Protein AF-A0A2D5RNQ5-F1 (afdb_monomer_lite)

Secondary structure (DSSP, 8-state):
-HHHHHHHHHHHHHHHHHHHHHHHHHHHHHT-SS-HHHHHHHS-HHHHHHHHHHHHHHHHHHHHHHHHHHH-

Radius of gyration: 15.86 Å; chains: 1; bounding box: 41×20×39 Å

Sequence (72 aa):
MAGGAAMATITLIGAFVLIFILIINLIFFLNQDRGFIDWLKYVTSRHRLVAILEIVFSIIYAFEFLSIVFLI

Foldseek 3Di:
DVVVVVLVVVLVVLVVVLVVLVVVVVVVCVPDPDDPVVCLVPDDPVVNVVVVVSVVVSVVSVVVNVVSVVVD

Structure (mmCIF, N/CA/C/O backbone):
data_AF-A0A2D5RNQ5-F1
#
_entry.id   AF-A0A2D5RNQ5-F1
#
loop_
_atom_site.group_PDB
_atom_site.id
_atom_site.type_symbol
_atom_site.label_atom_id
_atom_site.label_alt_id
_atom_site.label_comp_id
_atom_site.label_asym_id
_atom_site.label_entity_id
_atom_site.label_seq_id
_atom_site.pdbx_PDB_ins_code
_atom_site.Cartn_x
_atom_site.Cartn_y
_atom_site.Cartn_z
_atom_site.occupancy
_atom_site.B_iso_or_equiv
_atom_site.auth_seq_id
_atom_site.auth_comp_id
_atom_site.auth_asym_id
_atom_site.auth_atom_id
_atom_site.pdbx_PDB_model_num
ATOM 1 N N . MET A 1 1 ? 24.540 -2.858 -21.790 1.00 50.62 1 MET A N 1
ATOM 2 C CA . MET A 1 1 ? 24.288 -4.102 -21.021 1.00 50.62 1 MET A CA 1
ATOM 3 C C . MET A 1 1 ? 24.198 -3.887 -19.505 1.00 50.62 1 MET A C 1
ATOM 5 O O . MET A 1 1 ? 23.394 -4.569 -18.892 1.00 50.62 1 MET A O 1
ATOM 9 N N . ALA A 1 2 ? 24.916 -2.930 -18.895 1.00 55.34 2 ALA A N 1
ATOM 10 C CA . ALA A 1 2 ? 24.816 -2.663 -17.447 1.00 55.34 2 ALA A CA 1
ATOM 11 C C . ALA A 1 2 ? 23.465 -2.063 -16.983 1.00 55.34 2 ALA A C 1
ATOM 13 O O . ALA A 1 2 ? 23.005 -2.372 -15.889 1.00 55.34 2 ALA A O 1
ATOM 14 N N . GLY A 1 3 ? 22.792 -1.262 -17.822 1.00 60.16 3 GLY A N 1
ATOM 15 C CA . GLY A 1 3 ? 21.500 -0.649 -17.468 1.00 60.16 3 GLY A CA 1
ATOM 16 C C . GLY A 1 3 ? 20.340 -1.645 -17.335 1.00 60.16 3 GLY A C 1
ATOM 17 O O . GLY A 1 3 ? 19.518 -1.509 -16.438 1.00 60.16 3 GLY A O 1
ATOM 18 N N . GLY A 1 4 ? 20.301 -2.691 -18.169 1.00 63.94 4 GLY A N 1
ATOM 19 C CA . GLY A 1 4 ? 19.214 -3.680 -18.148 1.00 63.94 4 GLY A CA 1
ATOM 20 C C . GLY A 1 4 ? 19.218 -4.570 -16.902 1.00 63.94 4 GLY A C 1
ATOM 21 O O . GLY A 1 4 ? 18.161 -4.869 -16.359 1.00 63.94 4 GLY A O 1
ATOM 22 N N . ALA A 1 5 ? 20.401 -4.940 -16.399 1.00 61.75 5 ALA A N 1
ATOM 23 C CA . ALA A 1 5 ? 20.525 -5.736 -15.176 1.00 61.75 5 ALA A CA 1
ATOM 24 C C . ALA A 1 5 ? 20.114 -4.942 -13.920 1.00 61.75 5 ALA A C 1
ATOM 26 O O . ALA A 1 5 ? 19.454 -5.478 -13.028 1.00 61.75 5 ALA A O 1
ATOM 27 N N . ALA A 1 6 ? 20.454 -3.649 -13.872 1.00 65.12 6 ALA A N 1
ATOM 28 C CA . ALA A 1 6 ? 20.034 -2.753 -12.797 1.00 65.12 6 ALA A CA 1
ATOM 29 C C . ALA A 1 6 ? 18.510 -2.540 -12.794 1.00 65.12 6 ALA A C 1
ATOM 31 O O . ALA A 1 6 ? 17.878 -2.665 -11.747 1.00 65.12 6 ALA A O 1
ATOM 32 N N . MET A 1 7 ? 17.911 -2.316 -13.969 1.00 66.75 7 MET A N 1
ATOM 33 C CA . MET A 1 7 ? 16.456 -2.187 -14.118 1.00 66.75 7 MET A CA 1
ATOM 34 C C . MET A 1 7 ? 15.728 -3.468 -13.704 1.00 66.75 7 MET A C 1
ATOM 36 O O . MET A 1 7 ? 14.806 -3.404 -12.898 1.00 66.75 7 MET A O 1
ATOM 40 N N . ALA A 1 8 ? 16.196 -4.637 -14.156 1.00 68.88 8 ALA A N 1
ATOM 41 C CA . ALA A 1 8 ? 15.624 -5.923 -13.759 1.00 68.88 8 ALA A CA 1
ATOM 42 C C . ALA A 1 8 ? 15.657 -6.130 -12.237 1.00 68.88 8 ALA A C 1
ATOM 44 O O . ALA A 1 8 ? 14.695 -6.630 -11.664 1.00 68.88 8 ALA A O 1
ATOM 45 N N . THR A 1 9 ? 16.731 -5.699 -11.569 1.00 73.62 9 THR A N 1
ATOM 46 C CA . THR A 1 9 ? 16.862 -5.808 -10.108 1.00 73.62 9 THR A CA 1
ATOM 47 C C . THR A 1 9 ? 15.843 -4.925 -9.384 1.00 73.62 9 THR A C 1
ATOM 49 O O . THR A 1 9 ? 15.188 -5.389 -8.453 1.00 73.62 9 THR A O 1
ATOM 52 N N . ILE A 1 10 ? 15.656 -3.680 -9.833 1.00 74.50 10 ILE A N 1
ATOM 53 C CA . ILE A 1 10 ? 14.678 -2.744 -9.256 1.00 74.50 10 ILE A CA 1
ATOM 54 C C . ILE A 1 10 ? 13.249 -3.260 -9.454 1.00 74.50 10 ILE A C 1
ATOM 56 O O . ILE A 1 10 ? 12.470 -3.276 -8.503 1.00 74.50 10 ILE A O 1
ATOM 60 N N . THR A 1 11 ? 12.911 -3.750 -10.650 1.00 74.69 11 THR A N 1
ATOM 61 C CA . THR A 1 11 ? 11.591 -4.334 -10.935 1.00 74.69 11 THR A CA 1
ATOM 62 C C . THR A 1 11 ? 11.305 -5.546 -10.048 1.00 74.69 11 THR A C 1
ATOM 64 O O . THR A 1 11 ? 10.196 -5.696 -9.539 1.00 74.69 11 THR A O 1
ATOM 67 N N . LEU A 1 12 ? 12.307 -6.398 -9.827 1.00 78.75 12 LEU A N 1
ATOM 68 C CA . LEU A 1 12 ? 12.180 -7.616 -9.030 1.00 78.75 12 LEU A CA 1
ATOM 69 C C . LEU A 1 12 ? 12.006 -7.290 -7.536 1.00 78.75 12 LEU A C 1
ATOM 71 O O . LEU A 1 12 ? 11.147 -7.872 -6.875 1.00 78.75 12 LEU A O 1
ATOM 75 N N . ILE A 1 13 ? 12.735 -6.293 -7.024 1.00 79.19 13 ILE A N 1
ATOM 76 C CA . ILE A 1 13 ? 12.530 -5.750 -5.671 1.00 79.19 13 ILE A CA 1
ATOM 77 C C . ILE A 1 13 ? 11.126 -5.144 -5.542 1.00 79.19 13 ILE A C 1
ATOM 79 O O . ILE A 1 13 ? 10.415 -5.460 -4.590 1.00 79.19 13 ILE A O 1
ATOM 83 N N . GLY A 1 14 ? 10.694 -4.332 -6.512 1.00 73.06 14 GLY A N 1
ATOM 84 C CA . GLY A 1 14 ? 9.360 -3.728 -6.525 1.00 73.06 14 GLY A CA 1
ATOM 85 C C . GLY A 1 14 ? 8.240 -4.770 -6.497 1.00 73.06 14 GLY A C 1
ATOM 86 O O . GLY A 1 14 ? 7.300 -4.643 -5.715 1.00 73.06 14 GLY A O 1
ATOM 87 N N . ALA A 1 15 ? 8.377 -5.853 -7.268 1.00 77.38 15 ALA A N 1
ATOM 88 C CA . ALA A 1 15 ? 7.428 -6.964 -7.262 1.00 77.38 15 ALA A CA 1
ATOM 89 C C . ALA A 1 15 ? 7.342 -7.657 -5.890 1.00 77.38 15 ALA A C 1
ATOM 91 O O . ALA A 1 15 ? 6.242 -7.935 -5.410 1.00 77.38 15 ALA A O 1
ATOM 92 N N . PHE A 1 16 ? 8.477 -7.887 -5.218 1.00 77.81 16 PHE A N 1
ATOM 93 C CA . PHE A 1 16 ? 8.487 -8.460 -3.869 1.00 77.81 16 PHE A CA 1
ATOM 94 C C . PHE A 1 16 ? 7.838 -7.545 -2.828 1.00 77.81 16 PHE A C 1
ATOM 96 O O . PHE A 1 16 ? 7.080 -8.030 -1.987 1.00 77.81 16 PHE A O 1
ATOM 103 N N . VAL A 1 17 ? 8.090 -6.235 -2.895 1.00 79.25 17 VAL A N 1
ATOM 104 C CA . VAL A 1 17 ? 7.450 -5.249 -2.009 1.00 79.25 17 VAL A CA 1
ATOM 105 C C . VAL A 1 17 ? 5.934 -5.249 -2.213 1.00 79.25 17 VAL A C 1
ATOM 107 O O . VAL A 1 17 ? 5.184 -5.273 -1.239 1.00 79.25 17 VAL A O 1
ATOM 110 N N . LEU A 1 18 ? 5.474 -5.310 -3.465 1.00 75.31 18 LEU A N 1
ATOM 111 C CA . LEU A 1 18 ? 4.051 -5.339 -3.807 1.00 75.31 18 LEU A CA 1
ATOM 112 C C . LEU A 1 18 ? 3.360 -6.594 -3.249 1.00 75.31 18 LEU A C 1
ATOM 114 O O . LEU A 1 18 ? 2.293 -6.489 -2.644 1.00 75.31 18 LEU A O 1
ATOM 118 N N . ILE A 1 19 ? 3.996 -7.766 -3.363 1.00 80.25 19 ILE A N 1
ATOM 119 C CA . ILE A 1 19 ? 3.505 -9.021 -2.766 1.00 80.25 19 ILE A CA 1
ATOM 120 C C . ILE A 1 19 ? 3.411 -8.904 -1.240 1.00 80.25 19 ILE A C 1
ATOM 122 O O . ILE A 1 19 ? 2.396 -9.286 -0.659 1.00 80.25 19 ILE A O 1
ATOM 126 N N . PHE A 1 20 ? 4.437 -8.354 -0.584 1.00 79.31 20 PHE A N 1
ATOM 127 C CA . PHE A 1 20 ? 4.443 -8.177 0.870 1.00 79.31 20 PHE A CA 1
ATOM 128 C C . PHE A 1 20 ? 3.305 -7.271 1.345 1.00 79.31 20 PHE A C 1
ATOM 130 O O . PHE A 1 20 ? 2.582 -7.627 2.275 1.00 79.31 20 PHE A O 1
ATOM 137 N N . ILE A 1 21 ? 3.105 -6.136 0.675 1.00 77.56 21 ILE A N 1
ATOM 138 C CA . ILE A 1 21 ? 2.016 -5.200 0.969 1.00 77.56 21 ILE A CA 1
ATOM 139 C C . ILE A 1 21 ? 0.653 -5.877 0.789 1.00 77.56 21 ILE A C 1
ATOM 141 O O . ILE A 1 21 ? -0.239 -5.689 1.619 1.00 77.56 21 ILE A O 1
ATOM 145 N N . LEU A 1 22 ? 0.487 -6.687 -0.262 1.00 79.00 22 LEU A N 1
ATOM 146 C CA . LEU A 1 22 ? -0.740 -7.447 -0.511 1.00 79.00 22 LEU A CA 1
ATOM 147 C C . LEU A 1 22 ? -1.028 -8.446 0.610 1.00 79.00 22 LEU A C 1
ATOM 149 O O . LEU A 1 22 ? -2.154 -8.502 1.096 1.00 79.00 22 LEU A O 1
ATOM 153 N N . ILE A 1 23 ? -0.019 -9.205 1.045 1.00 80.56 23 ILE A N 1
ATOM 154 C CA . ILE A 1 23 ? -0.151 -10.186 2.129 1.00 80.56 23 ILE A CA 1
ATOM 155 C C . ILE A 1 23 ? -0.495 -9.489 3.448 1.00 80.56 23 ILE A C 1
ATOM 157 O O . ILE A 1 23 ? -1.406 -9.932 4.146 1.00 80.56 23 ILE A O 1
ATOM 161 N N . ILE A 1 24 ? 0.188 -8.390 3.781 1.00 78.62 24 ILE A N 1
ATOM 162 C CA . ILE A 1 24 ? -0.078 -7.620 5.004 1.00 78.62 24 ILE A CA 1
ATOM 163 C C . ILE A 1 24 ? -1.512 -7.083 4.994 1.00 78.62 24 ILE A C 1
ATOM 165 O O . ILE A 1 24 ? -2.242 -7.285 5.965 1.00 78.62 24 ILE A O 1
ATOM 169 N N . ASN A 1 25 ? -1.947 -6.477 3.885 1.00 76.31 25 ASN A N 1
ATOM 170 C CA . ASN A 1 25 ? -3.322 -6.003 3.735 1.00 76.31 25 ASN A CA 1
ATOM 171 C C . ASN A 1 25 ? -4.334 -7.150 3.819 1.00 76.31 25 ASN A C 1
ATOM 173 O O . ASN A 1 25 ? -5.350 -7.015 4.492 1.00 76.31 25 ASN A O 1
ATOM 177 N N . LEU A 1 26 ? -4.061 -8.293 3.188 1.00 76.38 26 LEU A N 1
ATOM 178 C CA . LEU A 1 26 ? -4.950 -9.453 3.218 1.00 76.38 26 LEU A CA 1
ATOM 179 C C . LEU A 1 26 ? -5.115 -10.000 4.640 1.00 76.38 26 LEU 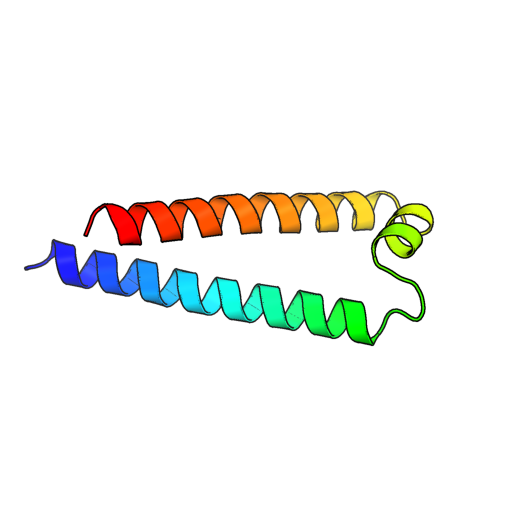A C 1
ATOM 181 O O . LEU A 1 26 ? -6.240 -10.217 5.076 1.00 76.38 26 LEU A O 1
ATOM 185 N N . ILE A 1 27 ? -4.016 -10.193 5.376 1.00 80.31 27 ILE A N 1
ATOM 186 C CA . ILE A 1 27 ? -4.048 -10.652 6.774 1.00 80.31 27 ILE A CA 1
ATOM 187 C C . ILE A 1 27 ? -4.815 -9.650 7.636 1.00 80.31 27 ILE A C 1
ATOM 189 O O . ILE A 1 27 ? -5.645 -10.036 8.458 1.00 80.31 27 ILE A O 1
ATOM 193 N N . PHE A 1 28 ? -4.558 -8.361 7.426 1.00 76.56 28 PHE A N 1
ATOM 194 C CA . PHE A 1 28 ? -5.262 -7.293 8.109 1.00 76.56 28 PHE A CA 1
ATOM 195 C C . PHE A 1 28 ? -6.776 -7.350 7.843 1.00 76.56 28 PHE A C 1
ATOM 197 O O . PHE A 1 28 ? -7.554 -7.288 8.790 1.00 76.56 28 PHE A O 1
ATOM 204 N N . PHE A 1 29 ? 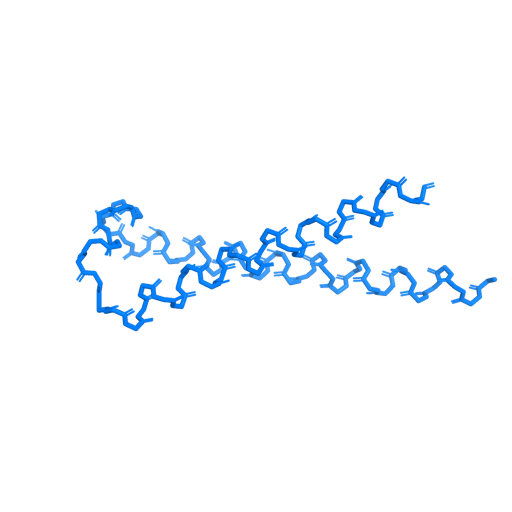-7.202 -7.544 6.591 1.00 73.00 29 PHE A N 1
ATOM 205 C CA . PHE A 1 29 ? -8.617 -7.659 6.228 1.00 73.00 29 PHE A CA 1
ATOM 206 C C . PHE A 1 29 ? -9.281 -8.946 6.712 1.00 73.00 29 PHE A C 1
ATOM 208 O O . PHE A 1 29 ? -10.438 -8.905 7.114 1.00 73.00 29 PHE A O 1
ATOM 215 N N . LEU A 1 30 ? -8.568 -10.072 6.709 1.00 76.88 30 LEU A N 1
ATOM 216 C CA . LEU A 1 30 ? -9.087 -11.354 7.194 1.00 76.88 30 LEU A CA 1
ATOM 217 C C . LEU A 1 30 ? -9.296 -11.370 8.712 1.00 76.88 30 LEU A C 1
ATOM 219 O O . LEU A 1 30 ? -10.206 -12.035 9.191 1.00 76.88 30 LEU A O 1
ATOM 223 N N . ASN A 1 31 ? -8.482 -10.626 9.462 1.00 74.50 31 ASN A N 1
ATOM 224 C CA . ASN A 1 31 ? -8.612 -10.498 10.917 1.00 74.50 31 ASN A CA 1
ATOM 225 C C . ASN A 1 31 ? -9.578 -9.382 11.350 1.00 74.50 31 ASN A C 1
ATOM 227 O O . ASN A 1 31 ? -9.714 -9.112 12.545 1.00 74.50 31 ASN A O 1
ATOM 231 N N . GLN A 1 32 ? -10.219 -8.697 10.405 1.00 66.12 32 GLN A N 1
ATOM 232 C CA . GLN A 1 32 ? -11.184 -7.644 10.684 1.00 66.12 32 GLN A CA 1
ATOM 233 C C . GLN A 1 32 ? -12.612 -8.181 10.538 1.00 66.12 32 GLN A C 1
ATOM 235 O O . GLN A 1 32 ? -13.086 -8.404 9.431 1.00 66.12 32 GLN A O 1
ATOM 240 N N . ASP A 1 33 ? -13.351 -8.271 11.649 1.00 67.50 33 ASP A N 1
ATOM 241 C CA . ASP A 1 33 ? -14.806 -8.523 11.625 1.00 67.50 33 ASP A CA 1
ATOM 242 C C . ASP A 1 33 ? -15.600 -7.374 10.963 1.00 67.50 33 ASP A C 1
ATOM 244 O O . ASP A 1 33 ? -16.796 -7.495 10.694 1.00 67.50 33 ASP A O 1
ATOM 248 N N . ARG A 1 34 ? -14.958 -6.219 10.734 1.00 69.69 34 ARG A N 1
ATOM 249 C CA . ARG A 1 34 ? -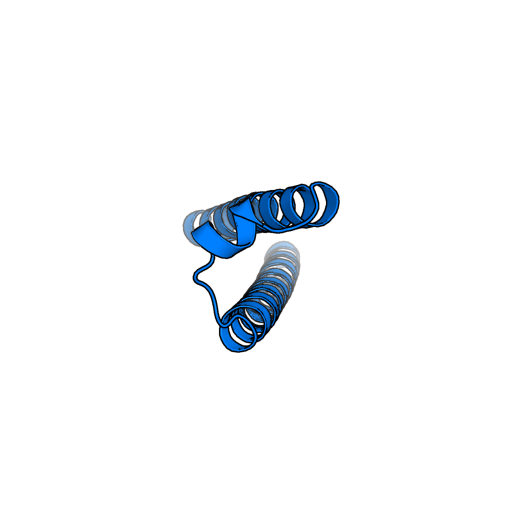15.564 -4.990 10.201 1.00 69.69 34 ARG A CA 1
ATOM 250 C C . ARG A 1 34 ? -14.893 -4.606 8.884 1.00 69.69 34 ARG A C 1
ATOM 252 O O . ARG A 1 34 ? -13.677 -4.664 8.767 1.00 69.69 34 ARG A O 1
ATOM 259 N N . GLY A 1 35 ? -15.662 -4.144 7.897 1.00 72.25 35 GLY A N 1
ATOM 260 C CA . GLY A 1 35 ? -15.091 -3.685 6.623 1.00 72.25 35 GLY A CA 1
ATOM 261 C C . GLY A 1 35 ? -14.090 -2.530 6.797 1.00 72.25 35 GLY A C 1
ATOM 262 O O . GLY A 1 35 ? -14.205 -1.754 7.746 1.00 72.25 35 GLY A O 1
ATOM 263 N N . PHE A 1 36 ? -13.143 -2.367 5.858 1.00 72.75 36 PHE A N 1
ATOM 264 C CA . PHE A 1 36 ? -12.057 -1.365 5.922 1.00 72.75 36 PHE A CA 1
ATOM 265 C C . PHE A 1 36 ? -12.516 0.031 6.352 1.00 72.75 36 PHE A C 1
ATOM 267 O O . PHE A 1 36 ? -11.923 0.668 7.219 1.00 72.75 36 PHE A O 1
ATOM 274 N N . ILE A 1 37 ? -13.597 0.498 5.724 1.00 73.56 37 ILE A N 1
ATOM 275 C CA . ILE A 1 37 ? -14.161 1.833 5.922 1.00 73.56 37 ILE A CA 1
ATOM 276 C C . ILE A 1 37 ? -14.703 1.971 7.346 1.00 73.56 37 ILE A C 1
ATOM 278 O O . ILE A 1 37 ? -14.540 3.022 7.964 1.00 73.56 37 ILE A O 1
ATOM 282 N N . ASP A 1 38 ? -15.328 0.923 7.882 1.00 79.50 38 ASP A N 1
ATOM 283 C CA . ASP A 1 38 ? -15.799 0.925 9.263 1.00 79.50 38 ASP A CA 1
ATOM 284 C C . ASP A 1 38 ? -14.638 0.823 10.244 1.00 79.50 38 ASP A C 1
ATOM 286 O O . ASP A 1 38 ? -14.606 1.581 11.211 1.00 79.50 38 ASP A O 1
ATOM 290 N N . TRP A 1 39 ? -13.631 -0.006 9.974 1.00 82.19 39 TRP A N 1
ATOM 291 C CA . TRP A 1 39 ? -12.417 -0.025 10.786 1.00 82.19 39 TRP A CA 1
ATOM 292 C C . TRP A 1 39 ? -11.763 1.358 10.883 1.00 82.19 39 TRP A C 1
ATOM 294 O O . TRP A 1 39 ? -11.431 1.812 11.980 1.00 82.19 39 TRP A O 1
ATOM 304 N N . LEU A 1 40 ? -11.653 2.071 9.760 1.00 77.06 40 LEU A N 1
ATOM 305 C CA . LEU A 1 40 ? -11.044 3.400 9.697 1.00 77.06 40 LEU A CA 1
ATOM 306 C C . LEU A 1 40 ? -11.735 4.417 10.615 1.00 77.06 40 LEU A C 1
ATOM 308 O O . LEU A 1 40 ? -11.076 5.314 11.146 1.00 77.06 40 LEU A O 1
ATOM 312 N N . LYS A 1 41 ? -13.051 4.276 10.827 1.00 79.69 41 LYS A N 1
ATOM 313 C CA . LYS A 1 41 ? -13.830 5.143 11.725 1.00 79.69 41 LYS A CA 1
ATOM 314 C C . LYS A 1 41 ? -13.494 4.891 13.193 1.00 79.69 41 LYS A C 1
ATOM 316 O O . LYS A 1 41 ? -13.429 5.846 13.966 1.00 79.69 41 LYS A O 1
ATOM 321 N N . TYR A 1 42 ? -13.272 3.630 13.565 1.00 79.56 42 TYR A N 1
ATOM 322 C CA . TYR A 1 42 ? -13.101 3.206 14.958 1.00 79.56 42 TYR A CA 1
ATOM 323 C C . TYR A 1 42 ? -11.639 3.042 15.395 1.00 79.56 42 TYR A C 1
ATOM 325 O O . TYR A 1 42 ? -11.382 2.932 16.592 1.00 79.56 42 TYR A O 1
ATOM 333 N N . VAL A 1 43 ? -10.673 3.049 14.471 1.00 78.12 43 VAL A N 1
ATOM 334 C CA . VAL A 1 43 ? -9.255 2.902 14.819 1.00 78.12 43 VAL A CA 1
ATOM 335 C C . VAL A 1 43 ? -8.635 4.208 15.332 1.00 78.12 43 VAL A C 1
ATOM 337 O O . VAL A 1 43 ? -8.955 5.310 14.868 1.00 78.12 43 VAL A O 1
ATOM 340 N N . THR A 1 44 ? -7.690 4.079 16.266 1.00 82.69 44 THR A N 1
ATOM 341 C CA . THR A 1 44 ? -6.862 5.164 16.807 1.00 82.69 44 THR A CA 1
ATOM 342 C C . THR A 1 44 ? -6.235 6.003 15.690 1.00 82.69 44 THR A C 1
ATOM 344 O O . THR A 1 44 ? -5.707 5.456 14.720 1.00 82.69 44 THR A O 1
ATOM 347 N N . SER A 1 45 ? -6.213 7.333 15.844 1.00 79.44 45 SER A N 1
ATOM 348 C CA . SER A 1 45 ? -5.724 8.276 14.820 1.00 79.44 45 SER A CA 1
ATOM 349 C C . SER A 1 45 ? -4.330 7.946 14.270 1.00 79.44 45 SER A C 1
ATOM 351 O O . SER A 1 45 ? -4.059 8.199 13.101 1.00 79.44 45 SER A O 1
ATOM 353 N N . ARG A 1 46 ? -3.458 7.327 15.082 1.00 76.44 46 ARG A N 1
ATOM 354 C CA . ARG A 1 46 ? -2.131 6.861 14.645 1.00 76.44 46 ARG A CA 1
ATOM 355 C C . ARG A 1 46 ? -2.208 5.733 13.614 1.00 76.44 46 ARG A C 1
ATOM 357 O O . ARG A 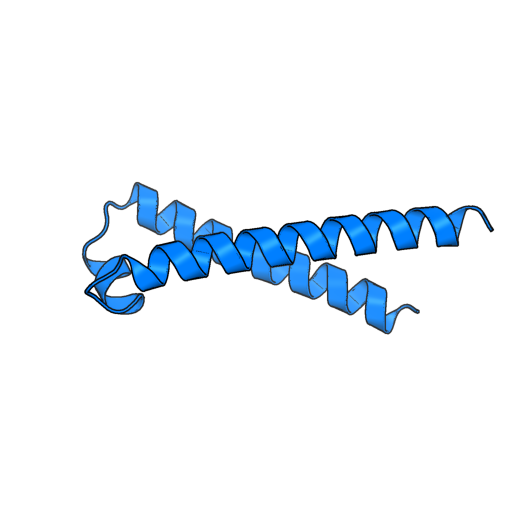1 46 ? -1.566 5.829 12.578 1.00 76.44 46 ARG A O 1
ATOM 364 N N . HIS A 1 47 ? -3.008 4.697 13.859 1.00 77.75 47 HIS A N 1
ATOM 365 C CA . HIS A 1 47 ? -3.170 3.587 12.911 1.00 77.75 47 HIS A CA 1
ATOM 366 C C . HIS A 1 47 ? -3.877 4.023 11.631 1.00 77.75 47 HIS A C 1
ATOM 368 O O . HIS A 1 47 ? -3.544 3.548 10.552 1.00 77.75 47 HIS A O 1
ATOM 374 N N . ARG A 1 48 ? -4.786 4.995 11.738 1.00 80.88 48 ARG A N 1
ATOM 375 C CA . ARG A 1 48 ? -5.439 5.609 10.582 1.00 80.88 48 ARG A CA 1
ATOM 376 C C . ARG A 1 48 ? -4.442 6.314 9.665 1.00 80.88 48 ARG A C 1
ATOM 378 O O . ARG A 1 48 ? -4.485 6.116 8.458 1.00 80.88 48 ARG A O 1
ATOM 385 N N . LEU A 1 49 ? -3.533 7.105 10.240 1.00 81.31 49 LEU A N 1
ATOM 386 C CA . LEU A 1 49 ? -2.470 7.770 9.482 1.00 81.31 49 LEU A CA 1
ATOM 387 C C . LEU A 1 49 ? -1.522 6.765 8.827 1.00 81.31 49 LEU A C 1
ATOM 389 O O . LEU A 1 49 ? -1.190 6.936 7.661 1.00 81.31 49 LEU A O 1
ATOM 393 N N . VAL A 1 50 ? -1.129 5.708 9.542 1.00 82.19 50 VAL A N 1
ATOM 394 C CA . VAL A 1 50 ? -0.263 4.655 8.987 1.00 82.19 50 VAL A CA 1
ATOM 395 C C . VAL A 1 50 ? -0.932 3.956 7.803 1.00 82.19 50 VAL A C 1
ATOM 397 O O . VAL A 1 50 ? -0.311 3.851 6.754 1.00 82.19 50 VAL A O 1
ATOM 400 N N . ALA A 1 51 ? -2.206 3.574 7.921 1.00 78.62 51 ALA A N 1
ATOM 401 C CA . ALA A 1 51 ? -2.937 2.931 6.828 1.00 78.62 51 ALA A CA 1
ATOM 402 C C . ALA A 1 51 ? -3.078 3.843 5.596 1.00 78.62 51 ALA A C 1
ATOM 404 O O . ALA A 1 51 ? -2.917 3.398 4.463 1.00 78.62 51 ALA A O 1
ATOM 405 N N . ILE A 1 52 ? -3.344 5.138 5.803 1.00 81.88 52 ILE A N 1
ATOM 406 C CA . ILE A 1 52 ? -3.401 6.111 4.702 1.00 81.88 52 ILE A CA 1
ATOM 407 C C . ILE A 1 52 ? -2.029 6.243 4.032 1.00 81.88 52 ILE A C 1
ATOM 409 O O . ILE A 1 52 ? -1.952 6.250 2.806 1.00 81.88 52 ILE A O 1
ATOM 413 N N . LEU A 1 53 ? -0.950 6.321 4.814 1.00 82.25 53 LEU A N 1
ATOM 414 C CA . LEU A 1 53 ? 0.407 6.385 4.275 1.00 82.25 53 LEU A CA 1
ATOM 415 C C . LEU A 1 53 ? 0.762 5.119 3.493 1.00 82.25 53 LEU A C 1
ATOM 417 O O . LEU A 1 53 ? 1.290 5.236 2.393 1.00 82.25 53 LEU A O 1
ATOM 421 N N . GLU A 1 54 ? 0.428 3.933 4.001 1.00 81.88 54 GLU A N 1
ATOM 422 C CA . GLU A 1 54 ? 0.634 2.674 3.276 1.00 81.88 54 GLU A CA 1
ATOM 423 C C . GLU A 1 54 ? -0.089 2.662 1.928 1.00 81.88 54 GLU A C 1
ATOM 425 O O . GLU A 1 54 ? 0.509 2.274 0.923 1.00 81.88 54 GLU A O 1
ATOM 430 N N . ILE A 1 55 ? -1.338 3.136 1.869 1.00 81.06 55 ILE A N 1
ATOM 431 C CA . ILE A 1 55 ? -2.083 3.252 0.606 1.00 81.06 55 ILE A CA 1
ATOM 432 C C . ILE A 1 55 ? -1.376 4.216 -0.350 1.00 81.06 55 ILE A C 1
ATOM 434 O O . ILE A 1 55 ? -1.184 3.889 -1.520 1.00 81.06 55 ILE A O 1
ATOM 438 N N . VAL A 1 56 ? -0.960 5.389 0.133 1.00 85.88 56 VAL A N 1
ATOM 439 C CA . VAL A 1 56 ? -0.278 6.398 -0.692 1.00 85.88 56 VAL A CA 1
ATOM 440 C C . VAL A 1 56 ? 1.037 5.854 -1.247 1.00 85.88 56 VAL A C 1
ATOM 442 O O . VAL A 1 56 ? 1.263 5.936 -2.453 1.00 85.88 56 VAL A O 1
ATOM 445 N N . PHE A 1 57 ? 1.879 5.253 -0.406 1.00 80.38 57 PHE A N 1
ATOM 446 C CA . PHE A 1 57 ? 3.134 4.650 -0.853 1.00 80.38 57 PHE A CA 1
ATOM 447 C C . PHE A 1 57 ? 2.893 3.505 -1.835 1.00 80.38 57 PHE A C 1
ATOM 449 O O . PHE A 1 57 ? 3.582 3.427 -2.848 1.00 80.38 57 PHE A O 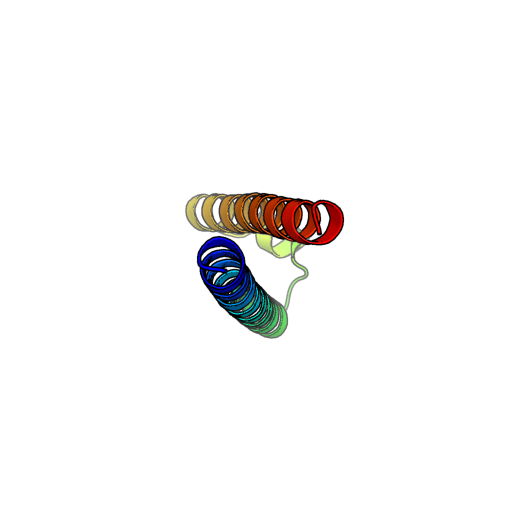1
ATOM 456 N N . SER A 1 58 ? 1.878 2.671 -1.604 1.00 79.56 58 SER A N 1
ATOM 457 C CA . SER A 1 58 ? 1.513 1.598 -2.537 1.00 79.56 58 SER A CA 1
ATOM 458 C C . SER A 1 58 ? 1.137 2.137 -3.918 1.00 79.56 58 SER A C 1
ATOM 460 O O . SER A 1 58 ? 1.557 1.578 -4.927 1.00 79.56 58 SER A O 1
ATOM 462 N N . ILE A 1 59 ? 0.391 3.245 -3.978 1.00 82.06 59 ILE A N 1
ATOM 463 C CA . ILE A 1 59 ? 0.027 3.905 -5.239 1.00 82.06 59 ILE A CA 1
ATOM 464 C C . ILE A 1 59 ? 1.268 4.476 -5.935 1.00 82.06 59 ILE A C 1
ATOM 466 O O . ILE A 1 59 ? 1.421 4.296 -7.141 1.00 82.06 59 ILE A O 1
ATOM 470 N N . ILE A 1 60 ? 2.169 5.129 -5.192 1.00 83.75 60 ILE A N 1
ATOM 471 C CA . ILE A 1 60 ? 3.424 5.665 -5.741 1.00 83.75 60 ILE A CA 1
ATOM 472 C C . ILE A 1 60 ? 4.266 4.535 -6.344 1.00 83.75 60 ILE A C 1
ATOM 474 O O . ILE A 1 60 ? 4.657 4.628 -7.505 1.00 83.75 60 ILE A O 1
ATOM 478 N N . TYR A 1 61 ? 4.474 3.439 -5.609 1.00 75.50 61 TYR A N 1
ATOM 479 C CA . TYR A 1 61 ? 5.232 2.289 -6.106 1.00 75.50 61 TYR A CA 1
ATOM 480 C C . TYR A 1 61 ? 4.555 1.602 -7.295 1.00 75.50 61 TYR A C 1
ATOM 482 O O . TYR A 1 61 ? 5.236 1.152 -8.213 1.00 75.50 61 TYR A O 1
ATOM 490 N N . ALA A 1 62 ? 3.222 1.552 -7.328 1.00 75.81 62 ALA A N 1
ATOM 491 C CA . ALA A 1 62 ? 2.492 1.047 -8.487 1.00 75.81 62 ALA A CA 1
ATOM 492 C C . ALA A 1 62 ? 2.698 1.938 -9.726 1.00 75.81 62 ALA A C 1
ATOM 494 O O . ALA A 1 62 ? 2.875 1.417 -10.826 1.00 75.81 62 ALA A O 1
ATOM 495 N N . PHE A 1 63 ? 2.725 3.265 -9.564 1.00 79.56 63 PHE A N 1
ATOM 496 C CA . PHE A 1 63 ? 3.040 4.188 -10.657 1.00 79.56 63 PHE A CA 1
ATOM 497 C C . PHE A 1 63 ? 4.500 4.098 -11.106 1.00 79.56 63 PHE A C 1
ATOM 499 O O . PHE A 1 63 ? 4.752 4.151 -12.308 1.00 79.56 63 PHE A O 1
ATOM 506 N N . GLU A 1 64 ? 5.451 3.922 -10.187 1.00 75.94 64 GLU A N 1
ATOM 507 C CA . GLU A 1 64 ? 6.850 3.643 -10.541 1.00 75.94 64 GLU A CA 1
ATOM 508 C C . GLU A 1 64 ? 6.987 2.320 -11.301 1.00 75.94 64 GLU A C 1
ATOM 510 O O . GLU A 1 64 ? 7.710 2.237 -12.289 1.00 75.94 64 GLU A O 1
ATOM 515 N N . PHE A 1 65 ? 6.252 1.285 -10.898 1.00 71.62 65 PHE A N 1
ATOM 516 C CA . PHE A 1 65 ? 6.226 0.028 -11.636 1.00 71.62 65 PHE A CA 1
ATOM 517 C C . PHE A 1 65 ? 5.645 0.211 -13.044 1.00 71.62 65 PHE A C 1
ATOM 519 O O . PHE A 1 65 ? 6.253 -0.227 -14.019 1.00 71.62 65 PHE A O 1
ATOM 526 N N . LEU A 1 66 ? 4.502 0.894 -13.173 1.00 75.50 66 LEU A N 1
ATOM 527 C CA . LEU A 1 66 ? 3.890 1.178 -14.474 1.00 75.50 66 LEU A CA 1
ATOM 528 C C . LEU A 1 66 ? 4.808 2.017 -15.365 1.00 75.50 66 LEU A C 1
ATOM 530 O O . LEU A 1 66 ? 4.896 1.743 -16.558 1.00 75.50 66 LEU A O 1
ATOM 534 N N . SER A 1 67 ? 5.512 3.007 -14.813 1.00 74.69 67 SER A N 1
ATOM 535 C CA . SER A 1 67 ? 6.443 3.824 -15.592 1.00 74.69 67 SER A CA 1
ATOM 536 C C . SER A 1 67 ? 7.608 2.993 -16.128 1.00 74.69 67 SER A C 1
ATOM 538 O O . SER A 1 67 ? 7.963 3.153 -17.289 1.00 74.69 67 SER A O 1
ATOM 540 N N . ILE A 1 68 ? 8.136 2.044 -15.348 1.00 71.69 68 ILE A N 1
ATOM 541 C CA . ILE A 1 68 ? 9.151 1.092 -15.819 1.00 71.69 68 ILE A CA 1
ATOM 542 C C . ILE A 1 68 ? 8.588 0.182 -16.918 1.00 71.69 68 ILE A C 1
ATOM 544 O O . ILE A 1 68 ? 9.259 -0.037 -17.923 1.00 71.69 68 ILE A O 1
ATOM 548 N N . VAL A 1 69 ? 7.366 -0.334 -16.748 1.00 70.44 69 VAL A N 1
ATOM 549 C CA . VAL A 1 69 ? 6.720 -1.227 -17.726 1.00 70.44 69 VAL A CA 1
ATOM 550 C C . VAL A 1 69 ? 6.431 -0.521 -19.051 1.00 70.44 69 VAL A C 1
ATOM 552 O O . VAL A 1 69 ? 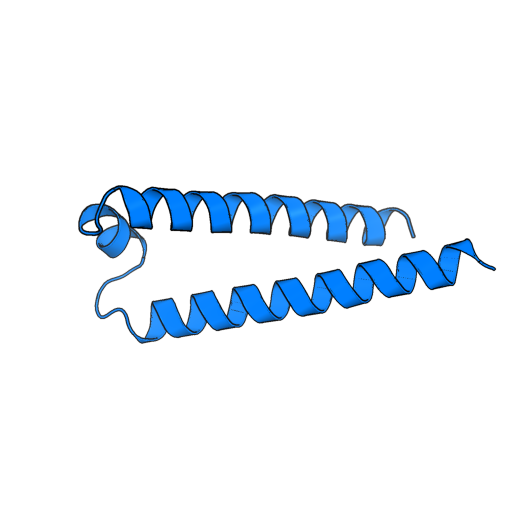6.584 -1.145 -20.091 1.00 70.44 69 VAL A O 1
ATOM 555 N N . PHE A 1 70 ? 6.026 0.751 -19.033 1.00 73.62 70 PHE A N 1
ATOM 556 C CA . PHE A 1 70 ? 5.724 1.519 -20.250 1.00 73.62 70 PHE A CA 1
ATOM 557 C C . PHE A 1 70 ? 6.946 2.190 -20.896 1.00 73.62 70 PHE A C 1
ATOM 559 O O . PHE A 1 70 ? 6.850 2.644 -22.035 1.00 73.62 70 PHE A O 1
ATOM 566 N N . LEU A 1 71 ? 8.066 2.312 -20.177 1.00 64.12 71 LEU A N 1
ATOM 567 C CA . LEU A 1 71 ? 9.324 2.864 -20.698 1.00 64.12 71 LEU A CA 1
ATOM 568 C C . LEU A 1 71 ? 10.221 1.791 -21.353 1.00 64.12 71 LEU A C 1
ATOM 570 O O . LEU A 1 71 ? 11.199 2.141 -22.017 1.00 64.12 71 LEU A O 1
ATOM 574 N N . ILE A 1 72 ? 9.886 0.510 -21.167 1.00 51.88 72 ILE A N 1
ATOM 575 C CA . ILE A 1 72 ? 10.416 -0.661 -21.892 1.00 51.88 72 ILE A CA 1
ATOM 576 C C . ILE A 1 72 ? 9.541 -0.949 -23.112 1.00 51.88 72 ILE A C 1
ATOM 578 O O . ILE A 1 72 ? 10.131 -1.291 -24.162 1.00 51.88 72 ILE A O 1
#

pLDDT: mean 75.02, std 7.13, range [50.62, 85.88]